Protein AF-A0A651HE05-F1 (afdb_monomer_lite)

Radius of gyration: 12.22 Å; chains: 1; bounding box: 27×26×37 Å

Structure (mmCIF, N/CA/C/O backbone):
data_AF-A0A651HE05-F1
#
_entry.id   AF-A0A651HE05-F1
#
loop_
_atom_site.group_PDB
_atom_site.id
_atom_site.type_symbol
_atom_site.label_atom_id
_atom_site.label_alt_id
_atom_site.label_comp_id
_atom_site.label_asym_id
_atom_site.label_entity_id
_atom_site.label_seq_id
_atom_site.pdbx_PDB_ins_code
_atom_site.Cartn_x
_atom_site.Cartn_y
_atom_site.Cartn_z
_atom_site.occupancy
_atom_site.B_iso_or_equiv
_atom_site.auth_seq_id
_atom_site.auth_comp_id
_atom_site.auth_asym_id
_atom_site.auth_atom_id
_atom_site.pdbx_PDB_model_num
ATOM 1 N N . MET A 1 1 ? -0.009 -10.224 -12.364 1.00 64.56 1 MET A N 1
ATOM 2 C CA . MET A 1 1 ? 1.300 -9.996 -11.707 1.00 64.56 1 MET A CA 1
ATOM 3 C C . MET A 1 1 ? 1.217 -8.894 -10.651 1.00 64.56 1 MET A C 1
ATOM 5 O O . MET A 1 1 ? 1.693 -9.138 -9.554 1.00 64.56 1 MET A O 1
ATOM 9 N N . ALA A 1 2 ? 0.546 -7.764 -10.916 1.00 73.69 2 ALA A N 1
ATOM 10 C CA . ALA A 1 2 ? 0.336 -6.687 -9.935 1.00 73.69 2 ALA A CA 1
ATOM 11 C C . ALA A 1 2 ? -0.520 -7.088 -8.713 1.00 73.69 2 ALA A C 1
ATOM 13 O O . ALA A 1 2 ? -0.079 -6.909 -7.584 1.00 73.69 2 ALA A O 1
ATOM 14 N N . GLY A 1 3 ? -1.682 -7.727 -8.912 1.00 76.31 3 GLY A N 1
ATOM 15 C CA . GLY A 1 3 ? -2.571 -8.093 -7.792 1.00 76.31 3 GLY A CA 1
ATOM 16 C C . GLY A 1 3 ? -1.949 -9.036 -6.750 1.00 76.31 3 GLY A C 1
ATOM 17 O O . GLY A 1 3 ? -2.310 -8.999 -5.578 1.00 76.31 3 GLY A O 1
ATOM 18 N N . GLY A 1 4 ? -0.950 -9.839 -7.143 1.00 85.62 4 GLY A N 1
ATOM 19 C CA . GLY A 1 4 ? -0.197 -10.681 -6.208 1.00 85.62 4 GLY A CA 1
ATOM 20 C C . GLY A 1 4 ? 0.744 -9.886 -5.299 1.00 85.62 4 GLY A C 1
ATOM 21 O O . GLY A 1 4 ? 0.874 -10.240 -4.137 1.00 85.62 4 GLY A O 1
ATOM 22 N N . LEU A 1 5 ? 1.357 -8.813 -5.814 1.00 90.38 5 LEU A N 1
ATOM 23 C CA . LEU A 1 5 ? 2.195 -7.898 -5.030 1.00 90.38 5 LEU A CA 1
ATOM 24 C C . LEU A 1 5 ? 1.354 -7.089 -4.045 1.00 90.38 5 LEU A C 1
ATOM 26 O O . LEU A 1 5 ? 1.688 -7.006 -2.870 1.00 90.38 5 LEU A O 1
ATOM 30 N N . VAL A 1 6 ? 0.238 -6.531 -4.520 1.00 91.50 6 VAL A N 1
ATOM 31 C CA . VAL A 1 6 ? -0.652 -5.726 -3.676 1.00 91.50 6 VAL A CA 1
ATOM 32 C C . VAL A 1 6 ? -1.268 -6.577 -2.568 1.00 91.50 6 VAL A C 1
ATOM 34 O O . VAL A 1 6 ? -1.255 -6.173 -1.412 1.00 91.50 6 VAL A O 1
ATOM 37 N N . SER A 1 7 ? -1.743 -7.785 -2.884 1.00 91.56 7 SER A N 1
ATOM 38 C CA . SER A 1 7 ? -2.313 -8.688 -1.875 1.00 91.56 7 SER A CA 1
ATOM 39 C C . SER A 1 7 ? -1.302 -9.096 -0.799 1.00 91.56 7 SER A C 1
ATOM 41 O O . SER A 1 7 ? -1.672 -9.203 0.368 1.00 91.56 7 SER A O 1
ATOM 43 N N . GLU A 1 8 ? -0.046 -9.328 -1.190 1.00 92.44 8 GLU A N 1
ATOM 44 C CA . GLU A 1 8 ? 1.052 -9.670 -0.278 1.00 92.44 8 GLU A CA 1
ATOM 45 C C . GLU A 1 8 ? 1.376 -8.496 0.653 1.00 92.44 8 GLU A C 1
ATOM 47 O O . GLU A 1 8 ? 1.344 -8.660 1.870 1.00 92.44 8 GLU A O 1
ATOM 52 N N . ALA A 1 9 ? 1.553 -7.296 0.095 1.00 93.50 9 ALA A N 1
ATOM 53 C CA . ALA A 1 9 ? 1.815 -6.088 0.873 1.00 93.50 9 ALA A CA 1
ATOM 54 C C . ALA A 1 9 ? 0.669 -5.758 1.845 1.00 93.50 9 ALA A C 1
ATOM 56 O O . ALA A 1 9 ? 0.906 -5.435 3.007 1.00 93.50 9 ALA A O 1
ATOM 57 N N . LEU A 1 10 ? -0.588 -5.893 1.405 1.00 92.75 10 LEU A N 1
ATOM 58 C CA . LEU A 1 10 ? -1.750 -5.705 2.277 1.00 92.75 10 LEU A CA 1
ATOM 59 C C . LEU A 1 10 ? -1.774 -6.732 3.414 1.00 92.75 10 LEU A C 1
ATOM 61 O O . LEU A 1 10 ? -2.077 -6.377 4.546 1.00 92.75 10 LEU A O 1
ATOM 65 N N . GLN A 1 11 ? -1.447 -7.996 3.141 1.00 92.62 11 GLN A N 1
ATOM 66 C CA . GLN A 1 11 ? -1.393 -9.024 4.180 1.00 92.62 11 GLN A CA 1
ATOM 67 C C . GLN A 1 11 ? -0.293 -8.746 5.211 1.00 92.62 11 GLN A C 1
ATOM 69 O O . GLN A 1 11 ? -0.500 -8.975 6.402 1.00 92.62 11 GLN A O 1
ATOM 74 N N . GLU A 1 12 ? 0.861 -8.257 4.767 1.00 92.50 12 GLU A N 1
ATOM 75 C CA . GLU A 1 12 ? 1.957 -7.891 5.656 1.00 92.50 12 GLU A CA 1
ATOM 76 C C . GLU A 1 12 ? 1.567 -6.729 6.574 1.00 92.50 12 GLU A C 1
ATOM 78 O O . GLU A 1 12 ? 1.691 -6.839 7.794 1.00 92.50 12 GLU A O 1
ATOM 83 N N . VAL A 1 13 ? 1.000 -5.659 6.010 1.00 93.25 13 VAL A N 1
ATOM 84 C CA . VAL A 1 13 ? 0.542 -4.504 6.793 1.00 93.25 13 VAL A CA 1
ATOM 85 C C . VAL A 1 13 ? -0.579 -4.881 7.749 1.00 93.25 13 VAL A C 1
ATOM 87 O O . VAL A 1 13 ? -0.544 -4.449 8.895 1.00 93.25 13 VAL A O 1
ATOM 90 N N . GLU A 1 14 ? -1.541 -5.708 7.329 1.00 91.75 14 GLU A N 1
ATOM 91 C CA . GLU A 1 14 ? -2.610 -6.216 8.202 1.00 91.75 14 GLU A CA 1
ATOM 92 C C . GLU A 1 14 ? -2.046 -6.888 9.464 1.00 91.75 14 GLU A C 1
ATOM 94 O O . GLU A 1 14 ? -2.578 -6.691 10.554 1.00 91.75 14 GLU A O 1
ATOM 99 N N . GLY A 1 15 ? -0.924 -7.609 9.346 1.00 90.62 15 GLY A N 1
ATOM 100 C CA . GLY A 1 15 ? -0.229 -8.222 10.481 1.00 90.62 15 GLY A CA 1
ATOM 101 C C . GLY A 1 15 ? 0.425 -7.228 11.451 1.00 90.62 15 GLY A C 1
ATOM 102 O O . GLY A 1 15 ? 0.728 -7.598 12.586 1.00 90.62 15 GLY A O 1
ATOM 103 N N . LEU A 1 16 ? 0.632 -5.979 11.027 1.00 89.38 16 LEU A N 1
ATOM 104 C CA . LEU A 1 16 ? 1.176 -4.888 11.843 1.00 89.38 16 LEU A CA 1
ATOM 105 C C . LEU A 1 16 ? 0.079 -4.043 12.506 1.00 89.38 16 LEU A C 1
ATOM 107 O O . LEU A 1 16 ? 0.379 -3.227 13.383 1.00 89.38 16 LEU A O 1
ATOM 111 N N . LEU A 1 17 ? -1.180 -4.205 12.090 1.00 88.38 17 LEU A N 1
ATOM 112 C CA . LEU A 1 17 ? -2.300 -3.445 12.633 1.00 88.38 17 LEU A CA 1
ATOM 113 C C . LEU A 1 17 ? -2.732 -3.976 14.011 1.00 88.38 17 LEU A C 1
ATOM 115 O O . LEU A 1 17 ? -2.490 -5.138 14.355 1.00 88.38 17 LEU A O 1
ATOM 119 N N . PRO A 1 18 ? -3.398 -3.139 14.831 1.00 86.94 18 PRO A N 1
ATOM 120 C CA . PRO A 1 18 ? -3.962 -3.586 16.095 1.00 86.94 18 PRO A CA 1
ATOM 121 C C . PRO A 1 18 ? -4.927 -4.772 15.916 1.00 86.94 18 PRO A C 1
ATOM 123 O O . PRO A 1 18 ? -5.648 -4.836 14.916 1.00 86.94 18 PRO A O 1
ATOM 126 N N . PRO A 1 19 ? -5.021 -5.678 16.908 1.00 83.75 19 PRO A N 1
ATOM 127 C CA . PRO A 1 19 ? -5.949 -6.800 16.853 1.00 83.75 19 PRO A CA 1
ATOM 128 C C . PRO A 1 19 ? -7.388 -6.341 16.583 1.00 83.75 19 PRO A C 1
ATOM 130 O O . PRO A 1 19 ? -7.924 -5.502 17.306 1.00 83.75 19 PRO A O 1
ATOM 133 N N . GLY A 1 20 ? -8.020 -6.921 15.561 1.00 80.56 20 GLY A N 1
ATOM 134 C CA . GLY A 1 20 ? -9.400 -6.611 15.171 1.00 80.56 20 GLY A CA 1
ATOM 135 C C . GLY A 1 20 ? -9.539 -5.585 14.044 1.00 80.56 20 GLY A C 1
ATOM 136 O O . GLY A 1 20 ? -10.653 -5.388 13.564 1.00 80.56 20 GLY A O 1
ATOM 137 N N . VAL A 1 21 ? -8.442 -4.977 13.584 1.00 84.50 21 VAL A N 1
ATOM 138 C CA . VAL A 1 21 ? -8.424 -4.207 12.334 1.00 84.50 21 VAL A CA 1
ATOM 139 C C . VAL A 1 21 ? -8.130 -5.163 11.178 1.00 84.50 21 VAL A C 1
ATOM 141 O O . VAL A 1 21 ? -7.168 -5.923 11.232 1.00 84.50 21 VAL A O 1
ATOM 144 N N . VAL A 1 22 ? -8.975 -5.139 10.148 1.00 86.50 22 VAL A N 1
ATOM 145 C CA . VAL A 1 22 ? -8.862 -5.999 8.961 1.00 86.50 22 VAL A CA 1
ATOM 146 C C . VAL A 1 22 ? -8.866 -5.111 7.725 1.00 86.50 22 VAL A C 1
ATOM 148 O O . VAL A 1 22 ? -9.690 -4.200 7.620 1.00 86.50 22 VAL A O 1
ATOM 151 N N . LEU A 1 23 ? -7.954 -5.380 6.795 1.00 88.31 23 LEU A N 1
ATOM 152 C CA . LEU A 1 23 ? -7.921 -4.730 5.496 1.00 88.31 23 LEU A CA 1
ATOM 153 C C . LEU A 1 23 ? -8.865 -5.469 4.555 1.00 88.31 23 LEU A C 1
ATOM 155 O O . LEU A 1 23 ? -8.645 -6.624 4.182 1.00 88.31 23 LEU A O 1
ATOM 159 N N . GLU A 1 24 ? -9.934 -4.794 4.147 1.00 87.19 24 GLU A N 1
ATOM 160 C CA . GLU A 1 24 ? -10.796 -5.326 3.104 1.00 87.19 24 GLU A CA 1
ATOM 161 C C . GLU A 1 24 ? -10.022 -5.364 1.775 1.00 87.19 24 GLU A C 1
ATOM 163 O O . GLU A 1 24 ? -9.423 -4.382 1.348 1.00 87.19 24 GLU A O 1
ATOM 168 N N . LYS A 1 25 ? -10.015 -6.531 1.122 1.00 81.06 25 LYS A N 1
ATOM 169 C CA . LYS A 1 25 ? -9.241 -6.792 -0.109 1.00 81.06 25 LYS A CA 1
ATOM 170 C C . LYS A 1 25 ? -10.070 -6.591 -1.380 1.00 81.06 25 LYS A C 1
ATOM 172 O O . LYS A 1 25 ? -9.654 -6.987 -2.465 1.00 81.06 25 LYS A O 1
ATOM 177 N N . GLY A 1 26 ? -11.277 -6.040 -1.244 1.00 87.81 26 GLY A N 1
ATOM 178 C CA . GLY A 1 26 ? -12.139 -5.715 -2.374 1.00 87.81 26 GLY A CA 1
ATOM 179 C C . GLY A 1 26 ? -11.531 -4.584 -3.210 1.00 87.81 26 GLY A C 1
ATOM 180 O O . GLY A 1 26 ? -10.907 -3.693 -2.647 1.00 87.81 26 GLY A O 1
ATOM 181 N N . PRO A 1 27 ? -11.726 -4.561 -4.538 1.00 87.94 27 PRO A N 1
ATOM 182 C CA . PRO A 1 27 ? -11.127 -3.538 -5.401 1.00 87.94 27 PRO A CA 1
ATOM 183 C C . PRO A 1 27 ? -11.533 -2.109 -5.003 1.00 87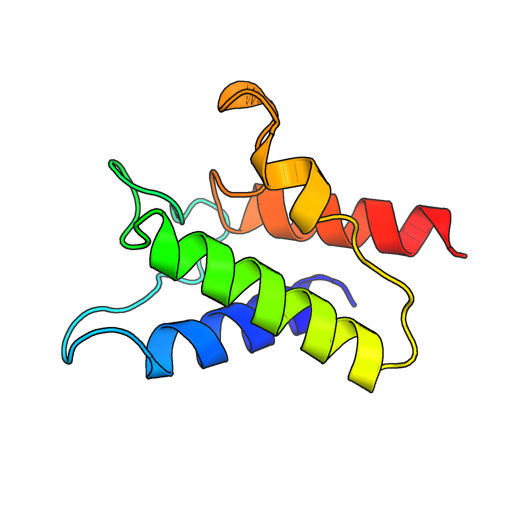.94 27 PRO A C 1
ATOM 185 O O . PRO A 1 27 ? -10.709 -1.201 -5.055 1.00 87.94 27 PRO A O 1
ATOM 188 N N . GLU A 1 28 ? -12.770 -1.920 -4.538 1.00 91.12 28 GLU A N 1
ATOM 189 C CA . GLU A 1 28 ? -13.273 -0.611 -4.096 1.00 91.12 28 GLU A CA 1
ATOM 190 C C . GLU A 1 28 ? -13.011 -0.331 -2.615 1.00 91.12 28 GLU A C 1
ATOM 192 O O . GLU A 1 28 ? -13.421 0.717 -2.117 1.00 91.12 28 GLU A O 1
ATOM 197 N N . ALA A 1 29 ? -12.365 -1.257 -1.902 1.00 91.69 29 ALA A N 1
ATOM 198 C CA . ALA A 1 29 ? -12.101 -1.091 -0.487 1.00 91.69 29 ALA A CA 1
ATOM 199 C C . ALA A 1 29 ? -11.139 0.085 -0.282 1.00 91.69 29 ALA A C 1
ATOM 201 O O . ALA A 1 29 ? -10.058 0.098 -0.889 1.00 91.69 29 ALA A O 1
ATOM 202 N N . PRO A 1 30 ? -11.513 1.074 0.546 1.00 92.25 30 PRO A N 1
ATOM 203 C CA . PRO A 1 30 ? -10.649 2.200 0.834 1.00 92.25 30 PRO A CA 1
ATOM 204 C C . PRO A 1 30 ? -9.459 1.751 1.684 1.00 92.25 30 PRO A C 1
ATOM 206 O O . PRO A 1 30 ? -9.608 0.971 2.625 1.00 92.25 30 PRO A O 1
ATOM 209 N N . LEU A 1 31 ? -8.269 2.256 1.356 1.00 91.75 31 LEU A N 1
ATOM 210 C CA . LEU A 1 31 ? -7.042 1.923 2.084 1.00 91.75 31 LEU A CA 1
ATOM 211 C C . LEU A 1 31 ? -6.708 2.998 3.120 1.00 91.75 31 LEU A C 1
ATOM 213 O O . LEU A 1 31 ? -6.568 2.685 4.300 1.00 91.75 31 LEU A O 1
ATOM 217 N N . ALA A 1 32 ? -6.616 4.257 2.690 1.00 89.31 32 ALA A N 1
ATOM 218 C CA . ALA A 1 32 ? -6.234 5.384 3.536 1.00 89.31 32 ALA A CA 1
ATOM 219 C C . ALA A 1 32 ? -7.411 5.994 4.318 1.00 89.31 32 ALA A C 1
ATOM 221 O O . ALA A 1 32 ? -8.536 6.064 3.823 1.00 89.31 32 ALA A O 1
ATOM 222 N N . ALA A 1 33 ? -7.128 6.498 5.517 1.00 84.19 33 ALA A N 1
ATOM 223 C CA . ALA A 1 33 ? -8.046 7.298 6.319 1.00 84.19 33 ALA A CA 1
ATOM 224 C C . ALA A 1 33 ? -8.464 8.601 5.595 1.00 84.19 33 ALA A C 1
ATOM 226 O O . ALA A 1 33 ? -7.646 9.188 4.879 1.00 84.19 33 ALA A O 1
ATOM 227 N N . PRO A 1 34 ? -9.685 9.121 5.837 1.00 83.19 34 PRO A N 1
ATOM 228 C CA . PRO A 1 34 ? -10.660 8.658 6.833 1.00 83.19 34 PRO A CA 1
ATOM 229 C C . PRO A 1 34 ? -11.566 7.499 6.388 1.00 83.19 34 PRO A C 1
ATOM 231 O O . PRO A 1 34 ? -12.243 6.922 7.235 1.00 83.19 34 PRO A O 1
ATOM 234 N N . GLU A 1 35 ? -11.618 7.162 5.101 1.00 86.00 35 GLU A N 1
ATOM 235 C CA . GLU A 1 35 ? -12.521 6.124 4.594 1.00 86.00 35 GLU A CA 1
ATOM 236 C C . GLU A 1 35 ? -11.992 4.703 4.833 1.00 86.00 35 GLU A C 1
ATOM 238 O O . GLU A 1 35 ? -12.784 3.773 4.981 1.00 86.00 35 GLU A O 1
ATOM 243 N N . GLY A 1 36 ? -10.669 4.536 4.869 1.00 88.06 36 GLY A N 1
ATOM 244 C CA . GLY A 1 36 ? -9.977 3.273 5.094 1.00 88.06 36 GLY A CA 1
ATOM 245 C C . GLY A 1 36 ? -9.277 3.185 6.456 1.00 88.06 36 GLY A C 1
ATOM 246 O O . GLY A 1 36 ? -9.148 4.179 7.174 1.00 88.06 36 GLY A O 1
ATOM 247 N N . PRO A 1 37 ? -8.813 1.985 6.834 1.00 90.56 37 PRO A N 1
ATOM 248 C CA . PRO A 1 37 ? -8.237 1.727 8.153 1.00 90.56 37 PRO A CA 1
ATOM 249 C C . PRO A 1 37 ? -6.765 2.149 8.298 1.00 90.56 37 PRO A C 1
ATOM 251 O O . PRO A 1 37 ? -6.249 2.112 9.415 1.00 90.56 37 PRO A O 1
ATOM 254 N N . LEU A 1 38 ? -6.067 2.515 7.214 1.00 91.88 38 LEU A N 1
ATOM 255 C CA . LEU A 1 38 ? -4.657 2.909 7.275 1.00 91.88 38 LEU A CA 1
ATOM 256 C C . LEU A 1 38 ? -4.512 4.405 7.554 1.00 91.88 38 LEU A C 1
ATOM 258 O O . LEU A 1 38 ? -4.949 5.251 6.775 1.00 91.88 38 LEU A O 1
ATOM 262 N N . ASP A 1 39 ? -3.833 4.733 8.648 1.00 90.56 39 ASP A N 1
ATOM 263 C CA . ASP A 1 39 ? -3.349 6.084 8.908 1.00 90.56 39 ASP A CA 1
ATOM 264 C C . ASP A 1 39 ? -2.059 6.377 8.115 1.00 90.56 39 ASP A C 1
ATOM 266 O O . ASP A 1 39 ? -1.573 5.551 7.340 1.00 90.56 39 ASP A O 1
ATOM 270 N N . SER A 1 40 ? -1.468 7.559 8.307 1.00 90.69 40 SER A N 1
ATOM 271 C CA . SER A 1 40 ? -0.218 7.928 7.633 1.00 90.69 40 SER A CA 1
ATOM 272 C C . SER A 1 40 ? 0.911 6.910 7.838 1.00 90.69 40 SER A C 1
ATOM 274 O O . SER A 1 40 ? 1.688 6.685 6.913 1.00 90.69 40 SER A O 1
ATOM 276 N N . LEU A 1 41 ? 1.011 6.285 9.017 1.00 91.69 41 LEU A N 1
ATOM 277 C CA . LEU A 1 41 ? 2.050 5.295 9.298 1.00 91.69 41 LEU A CA 1
ATOM 278 C C . LEU A 1 41 ? 1.729 3.951 8.633 1.00 91.69 41 LEU A C 1
ATOM 280 O O . LEU A 1 41 ? 2.617 3.333 8.052 1.00 91.69 41 LEU A O 1
ATOM 284 N N . GLY A 1 42 ? 0.465 3.529 8.654 1.00 93.00 42 GLY A N 1
ATOM 285 C CA . GLY A 1 42 ? -0.013 2.352 7.932 1.00 93.00 42 GLY A CA 1
ATOM 286 C C . GLY A 1 42 ? 0.224 2.460 6.425 1.00 93.00 42 GLY A C 1
ATOM 287 O O . GLY A 1 42 ? 0.634 1.486 5.799 1.00 93.00 42 GLY A O 1
ATOM 288 N N . ILE A 1 43 ? 0.057 3.655 5.854 1.00 94.19 43 ILE A N 1
ATOM 289 C CA . ILE A 1 43 ? 0.376 3.925 4.448 1.00 94.19 43 ILE A CA 1
ATOM 290 C C . ILE A 1 43 ? 1.881 3.825 4.182 1.00 94.19 43 ILE A C 1
ATOM 292 O O . ILE A 1 43 ? 2.277 3.184 3.213 1.00 94.19 43 ILE A O 1
ATOM 296 N N . VAL A 1 44 ? 2.732 4.383 5.046 1.00 94.38 44 VAL A N 1
ATOM 297 C CA . VAL A 1 44 ? 4.193 4.235 4.908 1.00 94.38 44 VAL A CA 1
ATOM 298 C C . VAL A 1 44 ? 4.617 2.764 4.993 1.00 94.38 44 VAL A C 1
ATOM 300 O O . VAL A 1 44 ? 5.432 2.320 4.186 1.00 94.38 44 VAL A O 1
ATOM 303 N N . ASN A 1 45 ? 4.023 1.987 5.902 1.00 95.00 45 ASN A N 1
ATOM 304 C CA . ASN A 1 45 ? 4.279 0.548 5.998 1.00 95.00 45 ASN A CA 1
ATOM 305 C C . ASN A 1 45 ? 3.823 -0.198 4.736 1.00 95.00 45 ASN A C 1
ATOM 307 O O . ASN A 1 45 ? 4.523 -1.094 4.274 1.00 95.00 45 ASN A O 1
ATOM 311 N N . LEU A 1 46 ? 2.691 0.194 4.142 1.00 95.12 46 LEU A N 1
ATOM 312 C CA . LEU A 1 46 ? 2.212 -0.377 2.881 1.00 95.12 46 LEU A CA 1
ATOM 313 C C . LEU A 1 46 ? 3.150 -0.089 1.714 1.00 95.12 46 LEU A C 1
ATOM 315 O O . LEU A 1 46 ? 3.404 -0.980 0.906 1.00 95.12 46 LEU A O 1
ATOM 319 N N . VAL A 1 47 ? 3.681 1.132 1.639 1.00 95.88 47 VAL A N 1
ATOM 320 C CA . VAL A 1 47 ? 4.704 1.491 0.652 1.00 95.88 47 VAL A CA 1
ATOM 321 C C . VAL A 1 47 ? 5.929 0.599 0.819 1.00 95.88 47 VAL A C 1
ATOM 323 O O . VAL A 1 47 ? 6.354 -0.019 -0.153 1.00 95.88 47 VAL A O 1
ATOM 326 N N . ALA A 1 48 ? 6.459 0.485 2.040 1.00 95.38 48 ALA A N 1
ATOM 327 C CA . ALA A 1 48 ? 7.629 -0.344 2.315 1.00 95.38 48 ALA A CA 1
ATOM 328 C C . ALA A 1 48 ? 7.393 -1.815 1.930 1.00 95.38 48 ALA A C 1
ATOM 330 O O . ALA A 1 48 ? 8.156 -2.359 1.136 1.00 95.38 48 ALA A O 1
ATOM 331 N N . ALA A 1 49 ? 6.294 -2.420 2.391 1.00 95.69 49 ALA A N 1
ATOM 332 C CA . ALA A 1 49 ? 5.959 -3.814 2.100 1.00 95.69 49 ALA A CA 1
ATOM 333 C C . ALA A 1 49 ? 5.794 -4.080 0.591 1.00 95.69 49 ALA A C 1
ATOM 335 O O . ALA A 1 49 ? 6.278 -5.080 0.065 1.00 95.69 49 ALA A O 1
ATOM 336 N N . ALA A 1 50 ? 5.149 -3.169 -0.146 1.00 94.75 50 ALA A N 1
ATOM 337 C CA . ALA A 1 50 ? 4.972 -3.318 -1.590 1.00 94.75 50 ALA A CA 1
ATOM 338 C C . ALA A 1 50 ? 6.292 -3.193 -2.369 1.00 94.75 50 ALA A C 1
ATOM 340 O O . ALA A 1 50 ? 6.525 -3.957 -3.310 1.00 94.75 50 ALA A O 1
ATOM 341 N N . GLU A 1 51 ? 7.158 -2.252 -1.986 1.00 95.19 51 GLU A N 1
ATOM 342 C CA . GLU A 1 51 ? 8.482 -2.070 -2.593 1.00 95.19 51 GLU A CA 1
ATOM 343 C C . GLU A 1 51 ? 9.409 -3.258 -2.281 1.00 95.19 51 GLU A C 1
ATOM 345 O O . GLU A 1 51 ? 10.099 -3.758 -3.172 1.00 95.19 51 GLU A O 1
ATOM 350 N N . GLU A 1 52 ? 9.380 -3.777 -1.052 1.00 94.56 52 GLU A N 1
ATOM 351 C CA . GLU A 1 52 ? 10.130 -4.974 -0.656 1.00 94.56 52 GLU A CA 1
ATOM 352 C C . GLU A 1 52 ? 9.643 -6.224 -1.401 1.00 94.56 52 GLU A C 1
ATOM 354 O O . GLU A 1 52 ? 10.453 -6.962 -1.973 1.00 94.56 52 GLU A O 1
ATOM 359 N N . ALA A 1 53 ? 8.326 -6.431 -1.495 1.00 93.25 53 ALA A N 1
ATOM 360 C CA . ALA A 1 53 ? 7.746 -7.531 -2.263 1.00 93.25 53 ALA A CA 1
ATOM 361 C C . ALA A 1 53 ? 8.125 -7.450 -3.754 1.00 93.25 53 ALA A C 1
ATOM 363 O O . ALA A 1 53 ? 8.397 -8.474 -4.393 1.00 93.25 53 ALA A O 1
ATOM 364 N N . ALA A 1 54 ? 8.189 -6.243 -4.326 1.00 93.31 54 ALA A N 1
ATOM 365 C CA . ALA A 1 54 ? 8.675 -6.033 -5.688 1.00 93.31 54 ALA A CA 1
ATOM 366 C C . ALA A 1 54 ? 10.162 -6.391 -5.816 1.00 93.31 54 ALA A C 1
ATOM 368 O O . ALA A 1 54 ? 10.529 -7.180 -6.696 1.00 93.31 54 ALA A O 1
ATOM 369 N N . ALA A 1 55 ? 11.003 -5.896 -4.908 1.00 93.38 55 ALA A N 1
ATOM 370 C CA . ALA A 1 55 ? 12.434 -6.173 -4.898 1.00 93.38 55 ALA A CA 1
ATOM 371 C C . ALA A 1 55 ? 12.736 -7.677 -4.774 1.00 93.38 55 ALA A C 1
ATOM 373 O O . ALA A 1 55 ? 13.563 -8.203 -5.522 1.00 93.38 55 ALA A O 1
ATOM 374 N N . HIS A 1 56 ? 12.014 -8.404 -3.913 1.00 92.69 56 HIS A N 1
ATOM 375 C CA . HIS A 1 56 ? 12.131 -9.862 -3.774 1.00 92.69 56 HIS A CA 1
ATOM 376 C C . HIS A 1 56 ? 11.808 -10.624 -5.064 1.00 92.69 56 HIS A C 1
ATOM 378 O O . HIS A 1 56 ? 12.352 -11.703 -5.307 1.00 92.69 56 HIS A O 1
ATOM 384 N N . ARG A 1 57 ? 10.958 -10.057 -5.922 1.00 91.44 57 ARG A N 1
ATOM 385 C CA . ARG A 1 57 ? 10.616 -10.615 -7.236 1.00 91.44 57 ARG A CA 1
ATOM 386 C C . ARG A 1 57 ? 11.549 -10.133 -8.354 1.00 91.44 57 ARG A C 1
ATOM 388 O O . ARG A 1 57 ? 11.293 -10.432 -9.518 1.00 91.44 57 ARG A O 1
ATOM 395 N N . GLY A 1 58 ? 12.616 -9.401 -8.023 1.00 91.50 58 GLY A N 1
ATOM 396 C CA . GLY A 1 58 ? 13.556 -8.824 -8.989 1.00 91.50 58 GLY A CA 1
ATOM 397 C C . GLY A 1 58 ? 12.976 -7.651 -9.784 1.00 91.50 58 GLY A C 1
ATOM 398 O O . GLY A 1 58 ? 13.494 -7.308 -10.845 1.00 91.50 58 GLY A O 1
ATOM 399 N N . ILE A 1 59 ? 11.888 -7.053 -9.299 1.00 92.81 59 ILE A N 1
ATOM 400 C CA . ILE A 1 59 ? 11.222 -5.913 -9.922 1.00 92.81 59 ILE A CA 1
ATOM 401 C C . ILE A 1 59 ? 11.838 -4.639 -9.337 1.00 92.81 59 ILE A C 1
ATOM 403 O O . ILE A 1 59 ? 12.037 -4.533 -8.130 1.00 92.81 59 ILE A O 1
ATOM 407 N N . GLY A 1 60 ? 12.151 -3.663 -10.193 1.00 90.56 60 GLY A N 1
ATOM 408 C CA . GLY A 1 60 ? 12.651 -2.362 -9.736 1.00 90.56 60 GLY A CA 1
ATOM 409 C C . GLY A 1 60 ? 11.604 -1.559 -8.941 1.00 90.56 60 GLY A C 1
ATOM 410 O O . GLY A 1 60 ? 10.433 -1.941 -8.932 1.00 90.56 60 GLY A O 1
ATOM 411 N N . PRO A 1 61 ? 11.971 -0.397 -8.375 1.00 92.75 61 PRO A N 1
ATOM 412 C CA . PRO A 1 61 ? 11.095 0.402 -7.509 1.00 92.75 61 PRO A CA 1
ATOM 413 C C . PRO A 1 61 ? 9.753 0.761 -8.154 1.00 92.75 61 PRO A C 1
ATOM 415 O O . PRO A 1 61 ? 9.723 1.195 -9.309 1.00 92.75 61 PRO A O 1
ATOM 418 N N . LEU A 1 62 ? 8.641 0.561 -7.451 1.00 94.06 62 LEU A N 1
ATOM 419 C CA . LEU A 1 62 ? 7.276 0.825 -7.926 1.00 94.06 62 LEU A CA 1
ATOM 420 C C . LEU A 1 62 ? 6.922 2.321 -7.935 1.00 94.06 62 LEU A C 1
ATOM 422 O O . LEU A 1 62 ? 5.921 2.705 -8.541 1.00 94.06 62 LEU A O 1
ATOM 426 N N . GLY A 1 63 ? 7.742 3.159 -7.299 1.00 94.00 63 GLY A N 1
ATOM 427 C CA . GLY A 1 63 ? 7.542 4.607 -7.235 1.00 94.00 63 GLY A CA 1
ATOM 428 C C . GLY A 1 63 ? 6.456 5.009 -6.235 1.00 94.00 63 GLY A C 1
ATOM 429 O O . GLY A 1 63 ? 5.824 6.057 -6.375 1.00 94.00 63 GLY A O 1
ATOM 430 N N . LEU A 1 64 ? 6.169 4.140 -5.261 1.00 94.38 64 LEU A N 1
ATOM 431 C CA . LEU A 1 64 ? 5.117 4.373 -4.272 1.00 94.38 64 LEU A CA 1
ATOM 432 C C . LEU A 1 64 ? 5.529 5.431 -3.240 1.00 94.38 64 LEU A C 1
ATOM 434 O O . LEU A 1 64 ? 4.675 6.126 -2.696 1.00 94.38 64 LEU A O 1
ATOM 438 N N . MET A 1 65 ? 6.834 5.593 -3.010 1.00 92.75 65 MET A N 1
ATOM 439 C CA . MET A 1 65 ? 7.387 6.634 -2.143 1.00 92.75 65 MET A CA 1
ATOM 440 C C . MET A 1 65 ? 7.072 8.037 -2.687 1.00 92.75 65 MET A C 1
ATOM 442 O O . MET A 1 65 ? 6.611 8.906 -1.951 1.00 92.75 65 MET A O 1
ATOM 446 N N . GLU A 1 66 ? 7.265 8.255 -3.989 1.00 91.44 66 GLU A N 1
ATOM 447 C CA . GLU A 1 66 ? 6.930 9.502 -4.680 1.00 91.44 66 GLU A CA 1
ATOM 448 C C . GLU A 1 66 ? 5.417 9.747 -4.676 1.00 91.44 66 GLU A C 1
ATOM 450 O O . GLU A 1 66 ? 4.965 10.887 -4.530 1.00 91.44 66 GLU A O 1
ATOM 455 N N . ALA A 1 67 ? 4.630 8.671 -4.762 1.00 92.44 67 ALA A N 1
ATOM 456 C CA . ALA A 1 67 ? 3.177 8.737 -4.778 1.00 92.44 67 ALA A CA 1
ATOM 457 C C . ALA A 1 67 ? 2.568 9.290 -3.473 1.00 92.44 67 ALA A C 1
ATOM 459 O O . ALA A 1 67 ? 1.450 9.801 -3.489 1.00 92.44 67 ALA A O 1
ATOM 460 N N . LEU A 1 68 ? 3.306 9.264 -2.352 1.00 91.00 68 LEU A N 1
ATOM 461 C CA . LEU A 1 68 ? 2.890 9.887 -1.084 1.00 91.00 68 LEU A CA 1
ATOM 462 C C . LEU A 1 68 ? 2.736 11.410 -1.180 1.00 91.00 68 LEU A C 1
ATOM 464 O O . LEU A 1 68 ? 2.044 12.007 -0.359 1.00 91.00 68 LEU A O 1
ATOM 468 N N . SER A 1 69 ? 3.395 12.038 -2.156 1.00 90.81 69 SER A N 1
ATOM 469 C CA . SE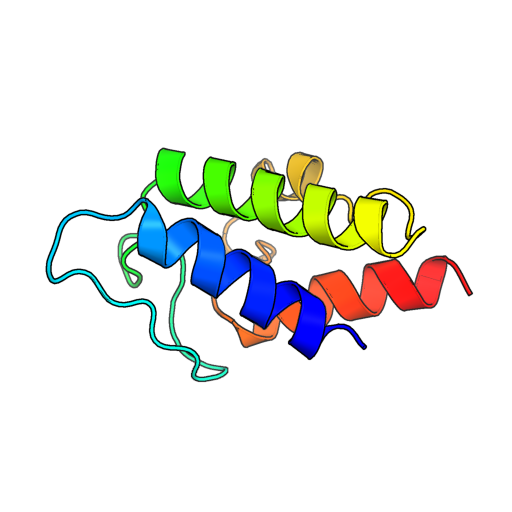R A 1 69 ? 3.342 13.490 -2.364 1.00 90.81 69 SER A CA 1
ATOM 470 C C . SER A 1 69 ? 2.244 13.917 -3.341 1.00 90.81 69 SER A C 1
ATOM 472 O O . SER A 1 69 ? 2.078 15.113 -3.583 1.00 90.81 69 SER A O 1
ATOM 474 N N . LEU A 1 70 ? 1.514 12.963 -3.927 1.00 90.50 70 LEU A N 1
ATOM 475 C CA . LEU A 1 70 ? 0.437 13.251 -4.867 1.00 90.50 70 LEU A CA 1
ATOM 476 C C . LEU A 1 70 ? -0.808 13.785 -4.145 1.00 90.50 70 LEU A C 1
ATOM 478 O O . LEU A 1 70 ? -1.087 13.390 -3.007 1.00 90.50 70 LEU A O 1
ATOM 482 N N . PRO A 1 71 ? -1.597 14.654 -4.802 1.00 88.38 71 PRO A N 1
ATOM 483 C CA . PRO A 1 71 ? -2.907 15.027 -4.291 1.00 88.38 71 PRO A CA 1
ATOM 484 C C . PRO A 1 71 ? -3.808 13.791 -4.181 1.00 88.38 71 PRO A C 1
ATOM 486 O O . PRO A 1 71 ? -3.665 12.821 -4.927 1.00 88.38 71 PRO A O 1
ATOM 489 N N . LEU A 1 72 ? -4.771 13.832 -3.252 1.00 82.88 72 LEU A N 1
ATOM 490 C CA . LEU A 1 72 ? -5.628 12.685 -2.932 1.00 82.88 72 LEU A CA 1
ATOM 491 C C . LEU A 1 72 ? -6.309 12.094 -4.171 1.00 82.88 72 LEU A C 1
ATOM 493 O O . LEU A 1 72 ? -6.442 10.882 -4.257 1.00 82.88 72 LEU A O 1
ATOM 497 N N . GLU A 1 73 ? -6.718 12.925 -5.128 1.00 85.75 73 GLU A N 1
ATOM 4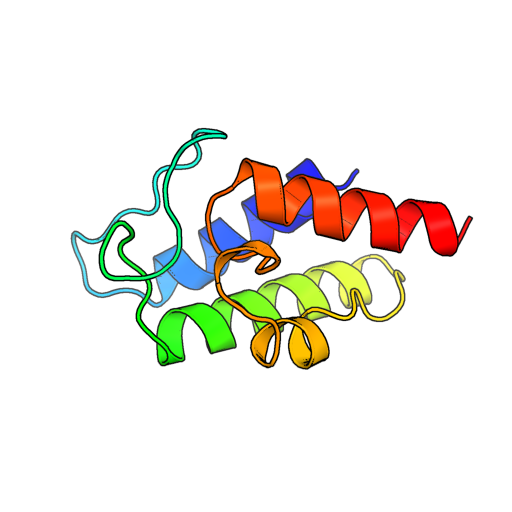98 C CA . GLU A 1 73 ? -7.393 12.500 -6.358 1.00 85.75 73 GLU A CA 1
ATOM 499 C C . GLU A 1 73 ? -6.530 11.623 -7.276 1.00 85.75 73 GLU A C 1
ATOM 501 O O . GLU A 1 73 ? -7.072 10.723 -7.924 1.00 85.75 73 GLU A O 1
ATOM 506 N N . GLU A 1 74 ? -5.212 11.831 -7.251 1.00 87.88 74 GLU A N 1
ATOM 507 C CA . GLU A 1 74 ? -4.194 11.095 -8.014 1.00 87.88 74 GLU A CA 1
ATOM 508 C C . GLU A 1 74 ? -3.493 10.017 -7.172 1.00 87.88 74 GLU A C 1
ATOM 510 O O . GLU A 1 74 ? -2.690 9.240 -7.686 1.00 87.88 74 GLU A O 1
ATOM 515 N N . SER A 1 75 ? -3.796 9.952 -5.873 1.00 90.94 75 SER A N 1
ATOM 516 C CA . SER A 1 75 ? -3.146 9.033 -4.947 1.00 90.94 75 SER A CA 1
ATOM 517 C C . SER A 1 75 ? -3.504 7.571 -5.254 1.00 90.94 75 SER A C 1
ATOM 519 O O . SER A 1 75 ? -4.690 7.222 -5.327 1.00 90.94 75 SER A O 1
ATOM 521 N N . PRO A 1 76 ? -2.512 6.665 -5.353 1.00 94.25 76 PRO A N 1
ATOM 522 C CA . PRO A 1 76 ? -2.781 5.240 -5.517 1.00 94.25 76 PRO A CA 1
ATOM 523 C C . PRO A 1 76 ? -3.395 4.621 -4.253 1.00 94.25 76 PRO A C 1
ATOM 525 O O . PRO A 1 76 ? -4.021 3.568 -4.327 1.00 94.25 76 PRO A O 1
ATOM 528 N N . PHE A 1 77 ? -3.288 5.290 -3.101 1.00 94.56 77 PHE A N 1
ATOM 529 C CA . PHE A 1 77 ? -3.715 4.779 -1.797 1.00 94.56 77 PHE A CA 1
ATOM 530 C C . PHE A 1 77 ? -5.202 5.004 -1.487 1.00 94.56 77 PHE A C 1
ATOM 532 O O . PHE A 1 77 ? -5.644 4.771 -0.364 1.00 94.56 77 PHE A O 1
ATOM 539 N N . ARG A 1 78 ? -5.997 5.463 -2.459 1.00 92.56 78 ARG A N 1
ATOM 540 C CA . ARG A 1 78 ? -7.444 5.656 -2.270 1.00 92.56 78 ARG A CA 1
ATOM 541 C C . ARG A 1 78 ? -8.184 4.339 -2.085 1.00 92.56 78 ARG A C 1
ATOM 543 O O . ARG A 1 78 ? -9.103 4.263 -1.282 1.00 92.56 78 ARG A O 1
ATOM 550 N N . SER A 1 79 ? -7.808 3.325 -2.854 1.00 94.00 79 SER A N 1
ATOM 551 C CA . SER A 1 79 ? -8.462 2.020 -2.888 1.00 94.00 79 SER A CA 1
ATOM 552 C C . SER A 1 79 ? -7.491 0.929 -3.326 1.00 94.00 79 SER A C 1
ATOM 554 O O . SER A 1 79 ? -6.446 1.219 -3.914 1.00 94.00 79 S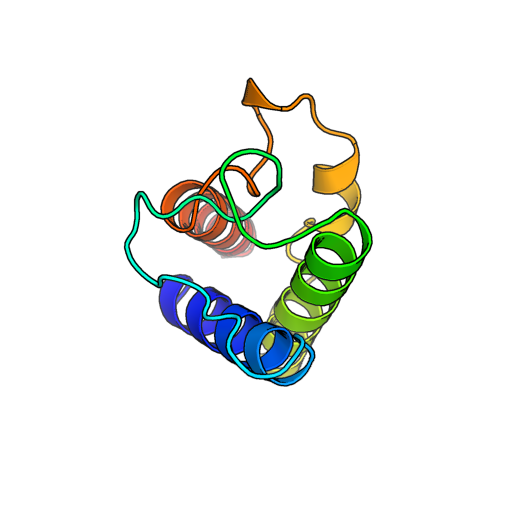ER A O 1
ATOM 556 N N . VAL A 1 80 ? -7.860 -0.332 -3.111 1.00 93.94 80 VAL A N 1
ATOM 557 C CA . VAL A 1 80 ? -7.089 -1.474 -3.628 1.00 93.94 80 VAL A CA 1
ATOM 558 C C . VAL A 1 80 ? -6.929 -1.381 -5.149 1.00 93.94 80 VAL A C 1
ATOM 560 O O . VAL A 1 80 ? -5.815 -1.514 -5.649 1.00 93.94 80 VAL A O 1
ATOM 563 N N . ARG A 1 81 ? -7.997 -1.054 -5.891 1.00 94.12 81 ARG A N 1
ATOM 564 C CA . ARG A 1 81 ? -7.957 -0.925 -7.357 1.00 94.12 81 ARG A CA 1
ATOM 565 C C . ARG A 1 81 ? -6.957 0.132 -7.817 1.00 94.12 81 ARG A C 1
ATOM 567 O O . ARG A 1 81 ? -6.225 -0.101 -8.775 1.00 94.12 81 ARG A O 1
ATOM 574 N N . THR A 1 82 ? -6.944 1.307 -7.189 1.00 94.00 82 THR A N 1
ATOM 575 C CA . THR A 1 82 ? -6.028 2.392 -7.589 1.00 94.00 82 THR A CA 1
ATOM 576 C C . THR A 1 82 ? -4.574 2.017 -7.331 1.00 94.00 82 THR A C 1
ATOM 578 O O . THR A 1 82 ? -3.710 2.344 -8.143 1.00 94.00 82 THR A O 1
ATOM 581 N N . LEU A 1 83 ? -4.311 1.272 -6.255 1.00 94.88 83 LEU A N 1
ATOM 582 C CA . LEU A 1 83 ? -2.981 0.760 -5.953 1.00 94.88 83 LEU A CA 1
ATOM 583 C C . LEU A 1 83 ? -2.558 -0.317 -6.958 1.00 94.88 83 LEU A C 1
ATOM 585 O O . LEU A 1 83 ? -1.456 -0.254 -7.497 1.00 94.88 83 LEU A O 1
ATOM 589 N N . GLU A 1 84 ? -3.439 -1.267 -7.270 1.00 94.62 84 GLU A N 1
ATOM 590 C CA . GLU A 1 84 ? -3.186 -2.287 -8.294 1.00 94.62 84 GLU A CA 1
ATOM 591 C C . GLU A 1 84 ? -2.901 -1.669 -9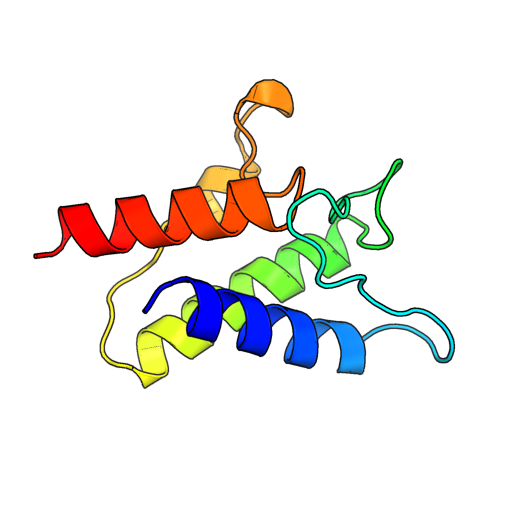.663 1.00 94.62 84 GLU A C 1
ATOM 593 O O . GLU A 1 84 ? -1.934 -2.068 -10.312 1.00 94.62 84 GLU A O 1
ATOM 598 N N . ALA A 1 85 ? -3.684 -0.668 -10.072 1.00 94.06 85 ALA A N 1
ATOM 599 C CA . ALA A 1 85 ? -3.492 0.040 -11.335 1.00 94.06 85 ALA A CA 1
ATOM 600 C C . ALA A 1 85 ? -2.143 0.775 -11.388 1.00 94.06 85 ALA A C 1
ATOM 602 O O . ALA A 1 85 ? -1.466 0.750 -12.417 1.00 94.06 85 ALA A O 1
ATOM 603 N N . TRP A 1 86 ? -1.722 1.391 -10.279 1.00 94.81 86 TRP A N 1
ATOM 604 C CA . TRP A 1 86 ? -0.408 2.029 -10.181 1.00 94.81 86 TRP A CA 1
ATOM 605 C C . TRP A 1 86 ? 0.724 1.016 -10.330 1.00 94.81 86 TRP A C 1
ATOM 607 O O . TRP A 1 86 ? 1.629 1.199 -11.145 1.00 94.81 86 TRP A O 1
ATOM 617 N N . VAL A 1 87 ? 0.658 -0.081 -9.571 1.00 94.31 87 VAL A N 1
ATOM 618 C CA . 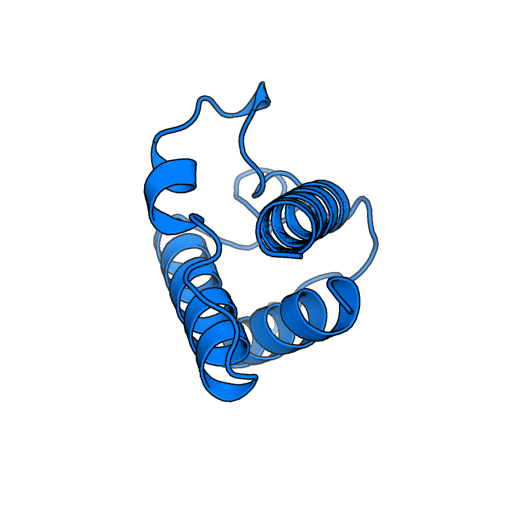VAL A 1 87 ? 1.654 -1.155 -9.641 1.00 94.31 87 VAL A CA 1
ATOM 619 C C . VAL A 1 87 ? 1.696 -1.741 -11.049 1.00 94.31 87 VAL A C 1
ATOM 621 O O . VAL A 1 87 ? 2.774 -1.937 -11.596 1.00 94.31 87 VAL A O 1
ATOM 624 N N . GLU A 1 88 ? 0.548 -1.975 -11.680 1.00 94.19 88 GLU A N 1
ATOM 625 C CA . GLU A 1 88 ? 0.479 -2.463 -13.055 1.00 94.19 88 GLU A CA 1
ATOM 626 C C . GLU A 1 88 ? 1.141 -1.504 -14.053 1.00 94.19 88 GLU A C 1
ATOM 628 O O . GLU A 1 88 ? 1.957 -1.948 -14.863 1.00 94.19 88 GLU A O 1
ATOM 633 N N . ALA A 1 89 ? 0.880 -0.199 -13.953 1.00 91.75 89 ALA A N 1
ATOM 634 C CA . ALA A 1 89 ? 1.536 0.807 -14.786 1.00 91.75 89 ALA A CA 1
ATOM 635 C C . ALA A 1 89 ? 3.061 0.831 -14.567 1.00 91.75 89 ALA A C 1
ATOM 637 O O . ALA A 1 89 ? 3.830 0.863 -15.532 1.00 91.75 89 ALA A O 1
ATOM 638 N N . ALA A 1 90 ? 3.508 0.737 -13.311 1.00 91.19 90 ALA A N 1
ATOM 639 C CA . ALA A 1 90 ? 4.925 0.681 -12.959 1.00 91.19 90 ALA A CA 1
ATOM 640 C C . ALA A 1 90 ? 5.620 -0.590 -13.477 1.00 91.19 90 ALA A C 1
ATOM 642 O O . ALA A 1 90 ? 6.816 -0.563 -13.766 1.00 91.19 90 ALA A O 1
ATOM 643 N N . LEU A 1 91 ? 4.895 -1.707 -13.593 1.00 90.56 91 LEU A N 1
ATOM 644 C CA . LEU A 1 91 ? 5.398 -2.942 -14.199 1.00 90.56 91 LEU A CA 1
ATOM 645 C C . LEU A 1 91 ? 5.443 -2.843 -15.727 1.00 90.56 91 LEU A C 1
ATOM 647 O O . LEU A 1 91 ? 6.420 -3.274 -16.333 1.00 90.56 91 LEU A O 1
ATOM 651 N N . ALA A 1 92 ? 4.416 -2.260 -16.348 1.00 88.38 92 ALA A N 1
ATOM 652 C CA . ALA A 1 92 ? 4.331 -2.108 -17.798 1.00 88.38 92 ALA A CA 1
ATOM 653 C C . ALA A 1 92 ? 5.413 -1.170 -18.357 1.00 88.38 92 ALA A C 1
ATOM 655 O O . ALA A 1 92 ? 5.960 -1.435 -19.422 1.00 88.38 92 ALA A O 1
ATOM 656 N N . GLY A 1 93 ? 5.771 -0.110 -17.625 1.00 76.69 93 GLY A N 1
ATOM 657 C CA . GLY A 1 93 ? 6.860 0.803 -17.998 1.00 76.69 93 GLY A CA 1
ATOM 658 C C . GLY A 1 93 ? 8.274 0.217 -17.866 1.00 76.69 93 GLY A C 1
ATOM 659 O O . GLY A 1 93 ? 9.235 0.875 -18.258 1.00 76.69 93 GLY A O 1
ATOM 660 N N . LYS A 1 94 ? 8.412 -0.994 -17.310 1.00 58.81 94 LYS A N 1
ATOM 661 C CA . LYS A 1 94 ? 9.688 -1.712 -17.128 1.00 58.81 94 LYS A CA 1
ATOM 662 C C . LYS A 1 94 ? 9.854 -2.915 -18.068 1.00 58.81 94 LYS A C 1
ATOM 664 O O . LYS A 1 94 ? 10.868 -3.603 -17.958 1.00 58.81 94 LYS A O 1
ATOM 669 N N . ALA A 1 95 ? 8.859 -3.192 -18.914 1.00 49.25 95 ALA A N 1
ATOM 670 C CA . ALA A 1 95 ? 8.865 -4.287 -19.885 1.00 49.25 95 ALA A CA 1
ATOM 671 C C . ALA A 1 95 ? 9.684 -3.962 -21.143 1.00 49.25 95 ALA A C 1
ATOM 673 O O . ALA A 1 95 ? 9.721 -2.777 -21.544 1.00 49.25 95 ALA A O 1
#

Sequence (95 aa):
MAGGLVSEALQEVEGLLPPGVVLEKGPEAPLAAPEGPLDSLGIVNLVAAAEEAAAHRGIGPLGLMEALSLPLEESPFRSVRTLEAWVEAALAGKA

pLDDT: mean 89.59, std 7.31, range [49.25, 95.88]

Secondary structure (DSSP, 8-state):
-HHHHHHHHHHHHHHHSPTT-----STT-B-BTTTSSB-HHHHHHHHHHHHHHHHHTT-----HHHHTTS-GGG-GGGBHHHHHHHHHHHHHTT-

Foldseek 3Di:
DLLVLLVQLQVVLQVVDDPPFHQDLDQQGQQEPPRHDDYPVSLVSSLVSSQVSCVVVVHHRLCLVVLVPDDPVQRLRGGNNSVSVSSVVSRVVVD